Protein AF-A0A9E4H187-F1 (afdb_monomer_lite)

Radius of gyration: 18.19 Å; chains: 1; bounding box: 41×31×61 Å

Foldseek 3Di:
DPDLVVLLVQLLVLLLQLVVDPDPVSVLVSLLVNLVPPLDDDDLCSNLVSNLVSLVVVCVVPPDDPVVQVVVCVVVVVPPDRVVVVVSVVSSVVSSVSSNVSSVVNHPPPPPPPPPPDD

Structure (mmCIF, N/CA/C/O backbone):
data_AF-A0A9E4H187-F1
#
_entry.id   AF-A0A9E4H187-F1
#
loop_
_atom_site.group_PDB
_atom_site.id
_atom_site.type_symbol
_atom_site.label_atom_id
_atom_site.label_alt_id
_atom_site.label_comp_id
_atom_site.label_asym_id
_atom_site.label_entity_id
_atom_site.label_seq_id
_atom_site.pdbx_PDB_ins_code
_atom_site.Cartn_x
_atom_site.Cartn_y
_atom_site.Cartn_z
_atom_site.occupancy
_atom_site.B_iso_or_equiv
_atom_site.auth_seq_id
_atom_site.auth_comp_id
_atom_site.auth_asym_id
_atom_site.auth_atom_id
_atom_site.pdbx_PDB_model_num
ATOM 1 N N . MET A 1 1 ? 5.704 -7.832 -16.277 1.00 57.28 1 MET A N 1
ATOM 2 C CA . MET A 1 1 ? 4.262 -8.141 -16.129 1.00 57.28 1 MET A CA 1
ATOM 3 C C . MET A 1 1 ? 3.464 -7.038 -16.802 1.00 57.28 1 MET A C 1
ATOM 5 O O . MET A 1 1 ? 3.490 -5.918 -16.311 1.00 57.28 1 MET A O 1
ATOM 9 N N . ASN A 1 2 ? 2.796 -7.326 -17.923 1.00 67.81 2 ASN A N 1
ATOM 10 C CA . ASN A 1 2 ? 2.053 -6.302 -18.677 1.00 67.81 2 ASN A CA 1
ATOM 11 C C . ASN A 1 2 ? 0.581 -6.167 -18.255 1.00 67.81 2 ASN A C 1
ATOM 13 O O . ASN A 1 2 ? -0.083 -5.229 -18.682 1.00 67.81 2 ASN A O 1
ATOM 17 N N . ASN A 1 3 ? 0.067 -7.050 -17.392 1.00 83.44 3 ASN A N 1
ATOM 18 C CA . ASN A 1 3 ? -1.328 -6.995 -16.963 1.00 83.44 3 ASN A CA 1
ATOM 19 C C . ASN A 1 3 ? -1.509 -6.035 -15.759 1.00 83.44 3 ASN A C 1
ATOM 21 O O . ASN A 1 3 ? -0.878 -6.243 -14.710 1.00 83.44 3 ASN A O 1
ATOM 25 N N . PRO A 1 4 ? -2.352 -4.987 -15.877 1.00 81.88 4 PRO A N 1
ATOM 26 C CA . PRO A 1 4 ? -2.578 -4.029 -14.803 1.00 81.88 4 PRO A CA 1
ATOM 27 C C . PRO A 1 4 ? -3.258 -4.614 -13.567 1.00 81.88 4 PRO A C 1
ATOM 29 O O . PRO A 1 4 ? -2.946 -4.171 -12.464 1.00 81.88 4 PRO A O 1
ATOM 32 N N . VAL A 1 5 ? -4.097 -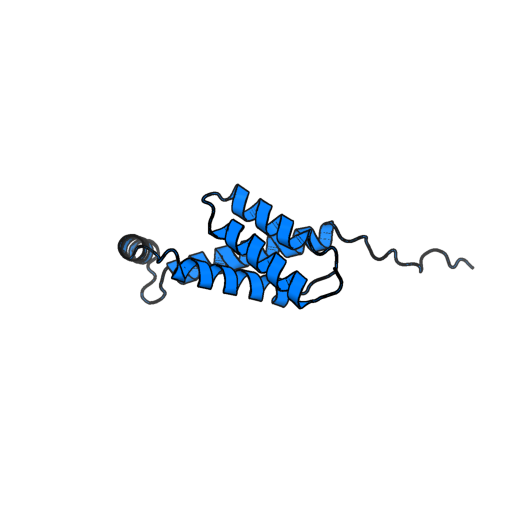5.636 -13.733 1.00 86.62 5 VAL A N 1
ATOM 33 C CA . VAL A 1 5 ? -4.780 -6.312 -12.623 1.00 86.62 5 VAL A CA 1
ATOM 34 C C . VAL A 1 5 ? -3.779 -7.083 -11.774 1.00 86.62 5 VAL A C 1
ATOM 36 O O . VAL A 1 5 ? -3.756 -6.944 -10.558 1.00 86.62 5 VAL A O 1
ATOM 39 N N . VAL A 1 6 ? -2.879 -7.832 -12.415 1.00 87.31 6 VAL A N 1
ATOM 40 C CA . VAL A 1 6 ? -1.851 -8.606 -1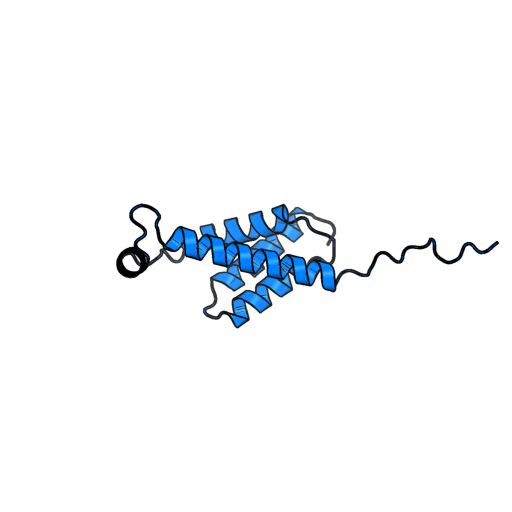1.702 1.00 87.31 6 VAL A CA 1
ATOM 41 C C . VAL A 1 6 ? -0.915 -7.676 -10.928 1.00 87.31 6 VAL A C 1
ATOM 43 O O . VAL A 1 6 ? -0.537 -7.975 -9.804 1.00 87.31 6 VAL A O 1
ATOM 46 N N . SER A 1 7 ? -0.581 -6.519 -11.504 1.00 87.56 7 SER A N 1
ATOM 47 C CA . SER A 1 7 ? 0.220 -5.500 -10.815 1.00 87.56 7 SER A CA 1
ATOM 48 C C . SER A 1 7 ? -0.481 -4.966 -9.567 1.00 87.56 7 SER A C 1
ATOM 50 O O . SER A 1 7 ? 0.145 -4.857 -8.520 1.00 87.56 7 SER A O 1
ATOM 52 N N . PHE A 1 8 ? -1.784 -4.690 -9.678 1.00 89.75 8 PHE A N 1
ATOM 53 C CA . PHE A 1 8 ? -2.592 -4.203 -8.567 1.00 89.75 8 PHE A CA 1
ATOM 54 C C . PHE A 1 8 ? -2.686 -5.232 -7.440 1.00 89.75 8 PHE A C 1
ATOM 56 O O . PHE A 1 8 ? -2.440 -4.901 -6.286 1.00 89.75 8 PHE A O 1
ATOM 63 N N . LEU A 1 9 ? -2.982 -6.490 -7.783 1.00 91.25 9 LEU A N 1
ATOM 64 C CA . LEU A 1 9 ? -3.049 -7.589 -6.820 1.00 91.25 9 LEU A CA 1
ATOM 65 C C . LEU A 1 9 ? -1.709 -7.803 -6.115 1.00 91.25 9 LEU A C 1
ATOM 67 O O . LEU A 1 9 ? -1.679 -8.018 -4.910 1.00 91.25 9 LEU A O 1
ATOM 71 N N . LEU A 1 10 ? -0.597 -7.694 -6.842 1.00 91.69 10 LEU A N 1
ATOM 72 C CA . LEU A 1 10 ? 0.736 -7.826 -6.266 1.00 91.69 10 LEU A CA 1
ATOM 73 C C . LEU A 1 10 ? 1.034 -6.699 -5.264 1.00 91.69 10 LEU A C 1
ATOM 75 O O . LEU A 1 10 ? 1.479 -6.969 -4.152 1.00 91.69 10 LEU A O 1
ATOM 79 N N . SER A 1 11 ? 0.740 -5.444 -5.627 1.00 91.81 11 SER A N 1
ATOM 80 C CA . SER A 1 11 ? 0.863 -4.310 -4.704 1.00 91.81 11 SER A CA 1
ATOM 81 C C . SER A 1 11 ? -0.052 -4.468 -3.488 1.00 91.81 11 SER A C 1
ATOM 83 O O . SER A 1 11 ? 0.373 -4.178 -2.375 1.00 91.81 11 SER A O 1
ATOM 85 N N . LEU A 1 12 ? -1.273 -4.975 -3.678 1.00 92.81 12 LEU A N 1
ATOM 86 C CA . LEU A 1 12 ? -2.226 -5.235 -2.598 1.00 92.81 12 LEU A CA 1
ATOM 87 C C . LEU A 1 12 ? -1.710 -6.302 -1.626 1.00 92.81 12 LEU A C 1
ATOM 89 O O . LEU A 1 12 ? -1.784 -6.101 -0.419 1.00 92.81 12 LEU A O 1
ATOM 93 N N . ILE A 1 13 ? -1.124 -7.392 -2.130 1.00 93.31 13 ILE A N 1
ATOM 94 C CA . ILE A 1 13 ? -0.508 -8.436 -1.299 1.00 93.31 13 ILE A CA 1
ATOM 95 C C . ILE A 1 13 ? 0.661 -7.864 -0.493 1.00 93.31 13 ILE A C 1
ATOM 97 O O . ILE A 1 13 ? 0.743 -8.082 0.714 1.00 93.31 13 ILE A O 1
ATOM 101 N N . PHE A 1 14 ? 1.553 -7.102 -1.132 1.00 94.25 14 PHE A N 1
ATOM 102 C CA . PHE A 1 14 ? 2.681 -6.498 -0.428 1.00 94.25 14 PHE A CA 1
ATOM 103 C C . PHE A 1 14 ? 2.238 -5.488 0.627 1.00 94.25 14 PHE A C 1
ATOM 105 O O . PHE A 1 14 ? 2.763 -5.519 1.734 1.00 94.25 14 PHE A O 1
ATOM 112 N N . PHE A 1 15 ? 1.247 -4.642 0.343 1.00 93.75 15 PHE A N 1
ATOM 113 C CA . PHE A 1 15 ? 0.691 -3.761 1.367 1.00 93.75 15 PHE A CA 1
ATOM 114 C C . PHE A 1 15 ? -0.025 -4.537 2.479 1.00 93.75 15 PHE A C 1
ATOM 116 O O . PHE A 1 15 ? 0.091 -4.160 3.639 1.00 93.75 15 PHE A O 1
ATOM 123 N N . GLY A 1 16 ? -0.682 -5.656 2.164 1.00 90.75 16 GLY A N 1
ATOM 124 C CA . GLY A 1 16 ? -1.242 -6.562 3.168 1.00 90.75 16 GLY A CA 1
ATOM 125 C C . GLY A 1 16 ? -0.174 -7.066 4.142 1.00 90.75 16 GLY A C 1
ATOM 126 O O . GLY A 1 16 ? -0.349 -6.953 5.350 1.00 90.75 16 GLY A O 1
ATOM 127 N N . PHE A 1 17 ? 0.977 -7.519 3.636 1.00 91.50 17 PHE A N 1
ATOM 128 C CA . PHE A 1 17 ? 2.118 -7.887 4.486 1.00 91.50 17 PHE A CA 1
ATOM 129 C C . PHE A 1 17 ? 2.730 -6.691 5.223 1.00 91.50 17 PHE A C 1
ATOM 131 O O . PHE A 1 17 ? 3.124 -6.832 6.377 1.00 91.50 17 PHE A O 1
ATOM 138 N N . ALA A 1 18 ? 2.782 -5.517 4.589 1.00 90.12 18 ALA A N 1
ATOM 139 C CA . ALA A 1 18 ? 3.292 -4.290 5.200 1.00 90.12 18 ALA A CA 1
ATOM 140 C C . ALA A 1 18 ? 2.476 -3.862 6.430 1.00 90.12 18 ALA A C 1
ATOM 142 O O . ALA A 1 18 ? 3.042 -3.308 7.367 1.00 90.12 18 ALA A O 1
ATOM 143 N N . PHE A 1 19 ? 1.161 -4.096 6.413 1.00 90.25 19 PHE A N 1
ATOM 144 C CA . PHE A 1 19 ? 0.257 -3.746 7.510 1.00 90.25 19 PHE A CA 1
ATOM 145 C C . PHE A 1 19 ? 0.014 -4.895 8.489 1.00 90.25 19 PHE A C 1
ATOM 147 O O . PHE A 1 19 ? -0.265 -4.641 9.655 1.00 90.25 19 PHE A O 1
ATOM 154 N N . GLY A 1 20 ? 0.094 -6.146 8.032 1.00 84.94 20 GLY A N 1
ATOM 155 C CA . GLY A 1 20 ? -0.166 -7.322 8.863 1.00 84.94 20 GLY A CA 1
ATOM 156 C C . GLY A 1 20 ? 1.020 -7.839 9.653 1.00 84.94 20 GLY A C 1
ATOM 157 O O . GLY A 1 20 ? 0.822 -8.624 10.574 1.00 84.94 20 GLY A O 1
ATOM 158 N N . LEU A 1 21 ? 2.236 -7.412 9.322 1.00 84.69 21 LEU A N 1
ATOM 159 C CA . LEU A 1 21 ? 3.416 -7.756 10.100 1.00 84.69 21 LEU A CA 1
ATOM 160 C C . LEU A 1 21 ? 3.804 -6.590 11.004 1.00 84.69 21 LEU A C 1
ATOM 162 O O . LEU A 1 21 ? 3.986 -5.460 10.551 1.00 84.69 21 LEU A O 1
ATOM 166 N N . GLU A 1 22 ? 3.958 -6.878 12.293 1.00 76.25 22 GLU A N 1
ATOM 167 C CA . GLU A 1 22 ? 4.353 -5.885 13.283 1.00 76.25 22 GLU A CA 1
ATOM 168 C C . GLU A 1 22 ? 5.799 -5.429 13.030 1.00 76.25 22 GLU A C 1
ATOM 170 O O . GLU A 1 22 ? 6.756 -6.189 13.186 1.00 76.25 22 GLU A O 1
ATOM 175 N N . GLY A 1 23 ? 5.971 -4.175 12.604 1.00 82.50 23 GLY A N 1
ATOM 176 C CA . GLY A 1 23 ? 7.289 -3.559 12.459 1.00 82.50 23 GLY A CA 1
ATOM 177 C C . GLY A 1 23 ? 7.345 -2.450 11.413 1.00 82.50 23 GLY A C 1
ATOM 178 O O . GLY A 1 23 ? 7.011 -2.644 10.246 1.00 82.50 23 GLY A O 1
ATOM 179 N N . THR A 1 24 ? 7.880 -1.288 11.794 1.00 83.75 24 THR A N 1
ATOM 180 C CA . THR A 1 24 ? 8.077 -0.157 10.868 1.00 83.75 24 THR A CA 1
ATOM 181 C C . THR A 1 24 ? 9.030 -0.504 9.724 1.00 83.75 24 THR A C 1
ATOM 183 O O . THR A 1 24 ? 8.795 -0.121 8.581 1.00 83.75 24 THR A O 1
ATOM 186 N N . ALA A 1 25 ? 10.077 -1.289 9.995 1.00 88.31 25 ALA A N 1
ATOM 187 C CA . ALA A 1 25 ? 10.987 -1.781 8.962 1.00 88.31 25 ALA A CA 1
ATOM 188 C C . ALA A 1 25 ? 10.273 -2.683 7.937 1.00 88.31 25 ALA A C 1
ATOM 190 O O . ALA A 1 25 ? 10.560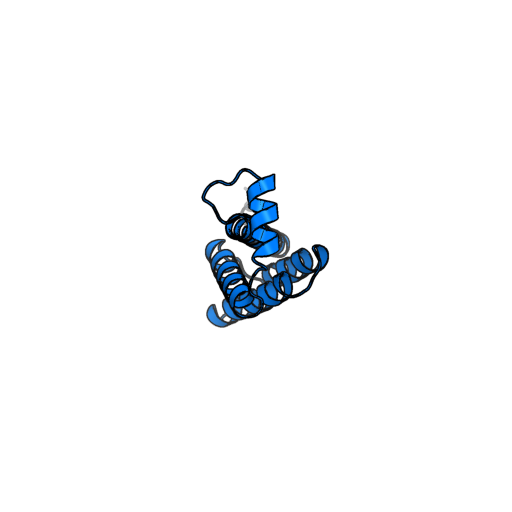 -2.608 6.740 1.00 88.31 25 ALA A O 1
ATOM 191 N N . LEU A 1 26 ? 9.315 -3.500 8.385 1.00 89.25 26 LEU A N 1
ATOM 192 C CA . LEU A 1 26 ? 8.508 -4.361 7.514 1.00 89.25 26 LEU A CA 1
ATOM 193 C C . LEU A 1 26 ? 7.555 -3.527 6.657 1.00 89.25 26 LEU A C 1
ATOM 195 O O . LEU A 1 26 ? 7.482 -3.733 5.446 1.00 89.25 26 LEU A O 1
ATOM 199 N N . LEU A 1 27 ? 6.940 -2.498 7.247 1.00 90.50 27 LEU A N 1
ATOM 200 C CA . LEU A 1 27 ? 6.138 -1.531 6.504 1.00 90.50 27 LEU A CA 1
ATOM 201 C C . LEU A 1 27 ? 6.937 -0.926 5.346 1.00 90.50 27 LEU A C 1
ATOM 203 O O . LEU A 1 27 ? 6.480 -0.962 4.202 1.00 90.50 27 LEU A O 1
ATOM 207 N N . PHE A 1 28 ? 8.145 -0.417 5.605 1.00 91.19 28 PHE A N 1
ATOM 208 C CA . PHE A 1 28 ? 8.971 0.191 4.558 1.00 91.19 28 PHE A CA 1
ATOM 209 C C . PHE A 1 28 ? 9.471 -0.821 3.527 1.00 91.19 28 PHE A C 1
ATOM 211 O O . PHE A 1 28 ? 9.455 -0.521 2.335 1.00 91.19 28 PHE A O 1
ATOM 218 N N . THR A 1 29 ? 9.892 -2.015 3.946 1.00 92.00 29 THR A N 1
ATOM 219 C CA . THR A 1 29 ? 10.427 -3.036 3.028 1.00 92.00 29 THR A CA 1
ATOM 220 C C . THR A 1 29 ? 9.360 -3.588 2.091 1.00 92.00 29 THR A C 1
ATOM 222 O O . THR A 1 29 ? 9.578 -3.616 0.880 1.00 92.00 29 THR A O 1
ATOM 225 N N . PHE A 1 30 ? 8.183 -3.959 2.594 1.00 93.62 30 PHE A N 1
ATOM 226 C CA . PHE A 1 30 ? 7.101 -4.441 1.735 1.00 93.62 30 PHE A CA 1
ATOM 227 C C . PHE A 1 30 ? 6.495 -3.326 0.877 1.00 93.62 30 PHE A C 1
ATOM 229 O O . PHE A 1 30 ? 6.207 -3.547 -0.300 1.00 93.62 30 PHE A O 1
ATOM 236 N N . SER A 1 31 ? 6.405 -2.099 1.398 1.00 92.06 31 SER A N 1
ATOM 237 C CA . SER A 1 31 ? 6.019 -0.938 0.584 1.00 92.06 31 SER A CA 1
ATOM 238 C C . SER A 1 31 ? 7.036 -0.659 -0.528 1.00 92.06 31 SER A C 1
ATOM 240 O O . SER A 1 31 ? 6.661 -0.381 -1.666 1.00 92.06 31 SER A O 1
ATOM 242 N N . ALA A 1 32 ? 8.333 -0.790 -0.240 1.00 91.50 32 ALA A N 1
ATOM 243 C CA . ALA A 1 32 ? 9.390 -0.688 -1.240 1.00 91.50 32 ALA A CA 1
ATOM 244 C C . ALA A 1 32 ? 9.286 -1.801 -2.293 1.00 91.50 32 ALA A C 1
ATOM 246 O O . ALA A 1 32 ? 9.418 -1.521 -3.483 1.00 91.50 32 ALA A O 1
ATOM 247 N N . LEU A 1 33 ? 8.990 -3.042 -1.888 1.00 92.62 33 LEU A N 1
ATOM 248 C CA . LEU A 1 33 ? 8.757 -4.161 -2.808 1.00 92.62 33 LEU A CA 1
ATOM 249 C C . LEU A 1 33 ? 7.554 -3.912 -3.725 1.00 92.62 33 LEU A C 1
ATOM 251 O O . LEU A 1 33 ? 7.655 -4.174 -4.923 1.00 92.62 33 LEU A O 1
ATOM 255 N N . ALA A 1 34 ? 6.468 -3.331 -3.207 1.00 90.62 34 ALA A N 1
ATOM 256 C CA . ALA A 1 34 ? 5.332 -2.896 -4.023 1.00 90.62 34 ALA A CA 1
ATOM 257 C C . ALA A 1 34 ? 5.734 -1.830 -5.059 1.00 90.62 34 ALA A C 1
ATOM 259 O O . ALA A 1 34 ? 5.216 -1.809 -6.174 1.00 90.62 34 ALA A O 1
ATOM 260 N N . GLY A 1 35 ? 6.681 -0.954 -4.716 1.00 87.25 35 GLY A N 1
ATOM 261 C CA . GLY A 1 35 ? 7.262 0.022 -5.638 1.00 87.25 35 GLY A CA 1
ATOM 262 C C . GLY A 1 35 ? 8.177 -0.592 -6.700 1.00 87.25 35 GLY A C 1
ATOM 263 O O . GLY A 1 35 ? 8.129 -0.209 -7.869 1.00 87.25 35 GLY A O 1
ATOM 264 N N . LEU A 1 36 ? 9.000 -1.558 -6.293 1.00 89.06 36 LEU A N 1
ATOM 265 C CA . LEU A 1 36 ? 9.965 -2.267 -7.135 1.00 89.06 36 LEU A CA 1
ATOM 266 C C . LEU A 1 36 ? 9.274 -3.172 -8.170 1.00 89.06 36 LEU A C 1
ATOM 268 O O . LEU A 1 36 ? 9.745 -3.319 -9.303 1.00 89.06 36 LEU A O 1
ATOM 272 N N . LEU A 1 37 ? 8.174 -3.811 -7.770 1.00 87.44 37 LEU A N 1
ATOM 273 C CA . LEU A 1 37 ? 7.435 -4.789 -8.556 1.00 87.44 37 LEU A CA 1
ATOM 274 C C . LEU A 1 37 ? 5.982 -4.318 -8.710 1.00 87.44 37 LEU A C 1
ATOM 276 O O . LEU A 1 37 ? 5.243 -4.314 -7.730 1.00 87.44 37 LEU A O 1
ATOM 280 N N . PRO A 1 38 ? 5.522 -3.977 -9.927 1.00 76.81 38 PRO A N 1
ATOM 281 C CA . PRO A 1 38 ? 6.171 -4.126 -11.237 1.00 76.81 38 PRO A CA 1
ATOM 282 C C . PRO A 1 38 ? 7.137 -2.982 -11.611 1.00 76.81 38 PRO A C 1
ATOM 284 O O . PRO A 1 38 ? 6.868 -1.816 -11.341 1.00 76.81 38 PRO A O 1
ATOM 287 N N . ARG A 1 39 ? 8.194 -3.302 -12.378 1.00 79.44 39 ARG A N 1
ATOM 288 C CA . ARG A 1 39 ? 9.136 -2.329 -12.980 1.00 79.44 39 ARG A CA 1
ATOM 289 C C . ARG A 1 39 ? 8.509 -1.524 -14.131 1.00 79.44 39 ARG A C 1
ATOM 291 O O . ARG A 1 39 ? 8.937 -1.617 -15.278 1.00 79.44 39 ARG A O 1
ATOM 298 N N . ARG A 1 40 ? 7.456 -0.762 -13.847 1.00 79.44 40 ARG A N 1
ATOM 299 C CA . ARG A 1 40 ? 6.828 0.201 -14.765 1.00 79.44 40 ARG A CA 1
ATOM 300 C C . ARG A 1 40 ? 6.376 1.427 -13.981 1.00 79.44 40 ARG A C 1
ATOM 302 O O . ARG A 1 40 ? 6.089 1.300 -12.793 1.00 79.44 40 ARG A O 1
ATOM 309 N N . ARG A 1 41 ? 6.262 2.585 -14.641 1.00 79.44 41 ARG A N 1
ATOM 310 C CA . ARG A 1 41 ? 5.677 3.774 -14.004 1.00 79.44 41 ARG A CA 1
ATOM 311 C C . ARG A 1 41 ? 4.223 3.492 -13.652 1.00 79.44 41 ARG A C 1
ATOM 313 O O . ARG A 1 41 ? 3.411 3.217 -14.532 1.00 79.44 41 ARG A O 1
ATOM 320 N N . LEU A 1 42 ? 3.914 3.575 -12.366 1.00 83.75 42 LEU A N 1
ATOM 321 C CA . LEU A 1 42 ? 2.559 3.486 -11.844 1.00 83.75 42 LEU A CA 1
ATOM 322 C C . LEU A 1 42 ? 2.160 4.816 -11.208 1.00 83.75 42 LEU A C 1
ATOM 324 O O . LEU A 1 42 ? 2.979 5.514 -10.609 1.00 83.75 42 LEU A O 1
ATOM 328 N N . HIS A 1 43 ? 0.891 5.184 -11.373 1.00 87.81 43 HIS A N 1
ATOM 329 C CA . HIS A 1 43 ? 0.349 6.410 -10.799 1.00 87.81 43 HIS A CA 1
ATOM 330 C C . HIS A 1 43 ? 0.110 6.259 -9.296 1.00 87.81 43 HIS A C 1
ATOM 332 O O . HIS A 1 43 ? -0.114 5.158 -8.795 1.00 87.81 43 HIS A O 1
ATOM 338 N N . PHE A 1 44 ? 0.084 7.394 -8.593 1.00 88.88 44 PHE A N 1
ATOM 339 C CA . PHE A 1 44 ? -0.237 7.453 -7.166 1.00 88.88 44 PHE A CA 1
ATOM 340 C C . PHE A 1 44 ? -1.543 6.719 -6.834 1.00 88.88 44 PHE A C 1
ATOM 342 O O . PHE A 1 44 ? -1.577 5.930 -5.898 1.00 88.88 44 PHE A O 1
ATOM 349 N N . SER A 1 45 ? -2.586 6.911 -7.648 1.00 89.12 45 SER A N 1
ATOM 350 C CA . SER A 1 45 ? -3.901 6.286 -7.456 1.00 89.12 45 SER A CA 1
ATOM 351 C C . SER A 1 45 ? -3.858 4.757 -7.438 1.00 89.12 45 SER A C 1
ATOM 353 O O . SER A 1 45 ? -4.637 4.141 -6.719 1.00 89.12 45 SER A O 1
ATOM 355 N N . HIS A 1 46 ? -2.933 4.139 -8.178 1.00 91.31 46 HIS A N 1
ATOM 356 C CA . HIS A 1 46 ? -2.762 2.689 -8.178 1.00 91.31 46 HIS A CA 1
ATOM 357 C C . HIS A 1 46 ? -2.263 2.192 -6.820 1.00 91.31 46 HIS A C 1
ATOM 359 O O . HIS A 1 46 ? -2.864 1.298 -6.228 1.00 91.31 46 HIS A O 1
ATOM 365 N N . TYR A 1 47 ? -1.193 2.806 -6.311 1.00 91.75 47 TYR A N 1
ATOM 366 C CA . TYR A 1 47 ? -0.630 2.452 -5.012 1.00 91.75 47 TYR A CA 1
ATOM 367 C C . TYR A 1 47 ? -1.577 2.801 -3.873 1.00 91.75 47 TYR A C 1
ATOM 369 O O . TYR A 1 47 ? -1.754 1.993 -2.971 1.00 91.75 47 TYR A O 1
ATOM 377 N N . PHE A 1 48 ? -2.204 3.975 -3.934 1.00 92.56 48 PHE A N 1
ATOM 378 C CA . PHE A 1 48 ? -3.139 4.435 -2.915 1.00 92.56 48 PHE A CA 1
ATOM 379 C C . PHE A 1 48 ? -4.395 3.570 -2.848 1.00 92.56 48 PHE A C 1
ATOM 381 O O . PHE A 1 48 ? -4.813 3.188 -1.763 1.00 92.56 48 PHE A O 1
ATOM 388 N N . GLY A 1 49 ? -4.958 3.183 -3.995 1.00 92.31 49 GLY A N 1
ATOM 389 C CA . GLY A 1 49 ? -6.081 2.249 -4.026 1.00 92.31 49 GLY A CA 1
ATOM 390 C C . GLY A 1 49 ? -5.712 0.877 -3.458 1.00 92.31 49 GLY A C 1
ATOM 391 O O . GLY A 1 49 ? -6.476 0.311 -2.681 1.00 92.31 49 GLY A O 1
ATOM 392 N N . ALA A 1 50 ? -4.527 0.358 -3.800 1.00 92.94 50 ALA A N 1
ATOM 393 C CA . ALA A 1 50 ? -4.057 -0.927 -3.289 1.00 92.94 50 ALA A CA 1
ATOM 394 C C . ALA A 1 50 ? -3.771 -0.887 -1.779 1.00 92.94 50 ALA A C 1
ATOM 396 O O . ALA A 1 50 ? -4.156 -1.815 -1.072 1.00 92.94 50 ALA A O 1
ATOM 397 N N . SER A 1 51 ? -3.137 0.177 -1.273 1.00 93.00 51 SER A N 1
ATOM 398 C CA . SER A 1 51 ? -2.852 0.322 0.157 1.00 93.00 51 SER A CA 1
ATOM 399 C C . SER A 1 51 ? -4.130 0.524 0.967 1.00 93.00 51 SER A C 1
ATOM 401 O O . SER A 1 51 ? -4.295 -0.119 1.997 1.00 93.00 51 SER A O 1
ATOM 403 N N . ALA A 1 52 ? -5.068 1.342 0.482 1.00 91.19 52 ALA A N 1
ATOM 404 C CA . ALA A 1 52 ? -6.348 1.557 1.144 1.00 91.19 52 ALA A CA 1
ATOM 405 C C . ALA A 1 52 ? -7.161 0.257 1.221 1.00 91.19 52 ALA A C 1
ATOM 407 O O . ALA A 1 52 ? -7.644 -0.092 2.294 1.00 91.19 52 ALA A O 1
ATOM 408 N N . LEU A 1 53 ? -7.264 -0.499 0.120 1.00 91.88 53 LEU A N 1
ATOM 409 C CA . LEU A 1 53 ? -7.958 -1.792 0.127 1.00 91.88 53 LEU A CA 1
ATOM 410 C C . LEU A 1 53 ? -7.273 -2.821 1.026 1.00 91.88 53 LEU A C 1
ATOM 412 O O . LEU A 1 53 ? -7.963 -3.535 1.749 1.00 91.88 53 LEU A O 1
ATOM 416 N N . ALA A 1 54 ? -5.940 -2.893 1.005 1.00 91.94 54 ALA A N 1
ATOM 417 C CA . ALA A 1 54 ? -5.199 -3.781 1.894 1.00 91.94 54 ALA A CA 1
ATOM 418 C C . ALA A 1 54 ? -5.470 -3.439 3.364 1.00 91.94 54 ALA A C 1
ATOM 420 O O . ALA A 1 54 ? -5.734 -4.330 4.162 1.00 91.94 54 ALA A O 1
ATOM 421 N N . LEU A 1 55 ? -5.472 -2.152 3.711 1.00 89.12 55 LEU A N 1
ATOM 422 C CA . LEU A 1 55 ? -5.682 -1.688 5.078 1.00 89.12 55 LEU A CA 1
ATOM 423 C C . LEU A 1 55 ? -7.128 -1.903 5.557 1.00 89.12 55 LEU A C 1
ATOM 425 O O . LEU A 1 55 ? -7.338 -2.347 6.681 1.00 89.12 55 LEU A O 1
ATOM 429 N N . VAL A 1 56 ? -8.122 -1.690 4.687 1.00 88.62 56 VAL A N 1
ATOM 430 C CA . VAL A 1 56 ? -9.521 -2.067 4.962 1.00 88.62 56 VAL A CA 1
ATOM 431 C C . VAL A 1 56 ? -9.643 -3.575 5.177 1.00 88.62 56 VAL A C 1
ATOM 433 O O . VAL A 1 56 ? -10.270 -4.005 6.140 1.00 88.62 56 VAL A O 1
ATOM 436 N N . GLY A 1 57 ? -9.010 -4.385 4.322 1.00 87.75 57 GLY A N 1
ATOM 437 C CA . GLY A 1 57 ? -8.974 -5.838 4.486 1.00 87.75 57 GLY A CA 1
ATOM 438 C C . GLY A 1 57 ? -8.352 -6.256 5.819 1.00 87.75 57 GLY A C 1
ATOM 439 O O . GLY A 1 57 ? -8.878 -7.135 6.494 1.00 87.75 57 GLY A O 1
ATOM 440 N N . MET A 1 58 ? -7.288 -5.573 6.242 1.00 86.94 58 MET A N 1
ATOM 441 C CA . MET A 1 58 ? -6.645 -5.813 7.532 1.00 86.94 58 MET A CA 1
ATOM 442 C C . MET A 1 58 ? -7.551 -5.477 8.712 1.00 86.94 58 MET A C 1
ATOM 444 O O . MET A 1 58 ? -7.604 -6.267 9.645 1.00 86.94 58 MET A O 1
ATOM 448 N N . PHE A 1 59 ? -8.313 -4.384 8.663 1.00 84.25 59 PHE A N 1
ATOM 449 C CA . PHE A 1 59 ? -9.270 -4.049 9.724 1.00 84.25 59 PHE A CA 1
ATOM 450 C C . PHE A 1 59 ? -10.439 -5.027 9.839 1.00 84.25 59 PHE A C 1
ATOM 452 O O . PHE A 1 59 ? -10.988 -5.184 10.925 1.00 84.25 59 PHE A O 1
ATOM 459 N N . LEU A 1 60 ? -10.805 -5.711 8.752 1.00 85.19 60 LEU A N 1
ATOM 460 C CA . LEU A 1 60 ? -11.802 -6.782 8.810 1.00 85.19 60 LEU A CA 1
ATOM 461 C C . LEU A 1 60 ? -11.263 -8.052 9.486 1.00 85.19 60 LEU A C 1
ATOM 463 O O . LEU A 1 60 ? -12.038 -8.786 10.091 1.00 85.19 60 LEU A O 1
ATOM 467 N N . ILE A 1 61 ? -9.958 -8.323 9.374 1.00 85.25 61 ILE A N 1
ATOM 468 C CA . ILE A 1 61 ? -9.318 -9.518 9.953 1.00 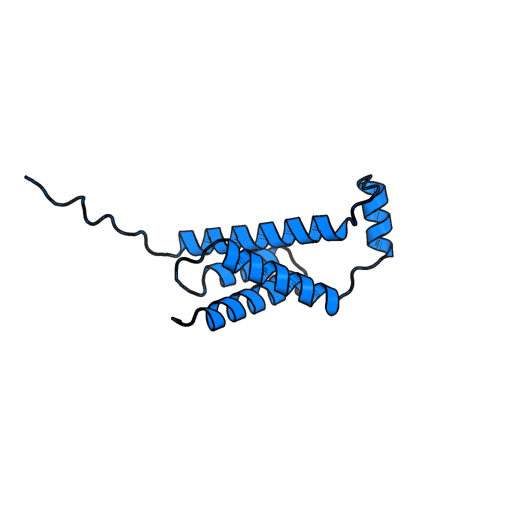85.25 61 ILE A CA 1
ATOM 469 C C . ILE A 1 61 ? -8.871 -9.253 11.397 1.00 85.25 61 ILE A C 1
ATOM 471 O O . ILE A 1 61 ? -9.067 -10.091 12.274 1.00 85.25 61 ILE A O 1
ATOM 475 N N . PHE A 1 62 ? -8.282 -8.084 11.637 1.00 82.31 62 PHE A N 1
ATOM 476 C CA . PHE A 1 62 ? -7.764 -7.626 12.920 1.00 82.31 62 PHE A CA 1
ATOM 477 C C . PHE A 1 62 ? -8.478 -6.325 13.294 1.00 82.31 62 PHE A C 1
ATOM 479 O O . PHE A 1 62 ? -7.996 -5.237 12.953 1.00 82.31 62 PHE A O 1
ATOM 486 N N . PRO A 1 63 ? -9.649 -6.417 13.948 1.00 78.38 63 PRO A N 1
ATOM 487 C CA . PRO A 1 6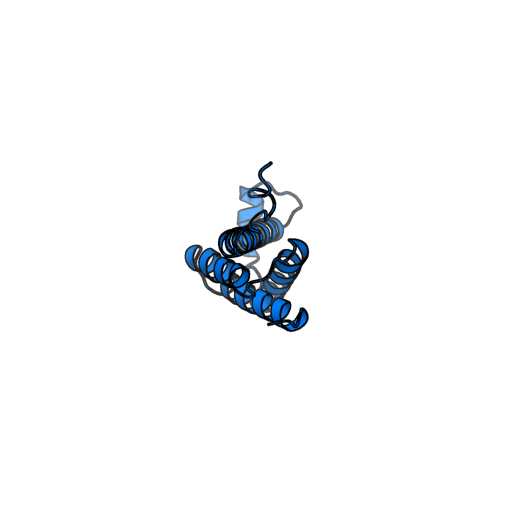3 ? -10.377 -5.231 14.354 1.00 78.38 63 PRO A CA 1
ATOM 488 C C . PRO A 1 63 ? -9.534 -4.420 15.350 1.00 78.38 63 PRO A C 1
ATOM 490 O O . PRO A 1 63 ? -8.868 -5.000 16.217 1.00 78.38 63 PRO A O 1
ATOM 493 N N . PRO A 1 64 ? -9.531 -3.084 15.227 1.00 72.50 64 PRO A N 1
ATOM 494 C CA . PRO A 1 64 ? -8.843 -2.230 16.179 1.00 72.50 64 PRO A CA 1
ATOM 495 C C . PRO A 1 64 ? -9.424 -2.410 17.589 1.00 72.50 64 PRO A C 1
ATOM 497 O O . PRO A 1 64 ? -10.619 -2.628 17.757 1.00 72.50 64 PRO A O 1
ATOM 500 N N . ASN A 1 65 ? -8.565 -2.330 18.606 1.00 78.69 65 ASN A N 1
ATOM 501 C CA . ASN A 1 65 ? -8.982 -2.456 20.000 1.00 78.69 65 ASN A CA 1
ATOM 502 C C . ASN A 1 65 ? -9.651 -1.157 20.474 1.00 78.69 65 ASN A C 1
ATOM 504 O O . ASN A 1 65 ? -8.987 -0.119 20.545 1.00 78.69 65 ASN A O 1
ATOM 508 N N . ASP A 1 66 ? -10.928 -1.245 20.850 1.00 75.81 66 ASP A N 1
ATOM 509 C CA . ASP A 1 66 ? -11.751 -0.116 21.303 1.00 75.81 66 ASP A CA 1
ATOM 510 C C . ASP A 1 66 ? -11.128 0.639 22.495 1.00 75.81 66 ASP A C 1
ATOM 512 O O . ASP A 1 66 ? -11.153 1.868 22.566 1.00 75.81 66 ASP A O 1
ATOM 516 N N . LEU A 1 67 ? -10.455 -0.085 23.391 1.00 72.12 67 LEU A N 1
ATOM 517 C CA . LEU A 1 67 ? -9.825 0.481 24.587 1.00 72.12 67 LEU A CA 1
ATOM 518 C C . LEU A 1 67 ? -8.621 1.370 24.230 1.00 72.12 67 LEU A C 1
ATOM 520 O O . LEU A 1 67 ? -8.347 2.375 24.886 1.00 72.12 67 LEU A O 1
ATOM 524 N N . LEU A 1 68 ? -7.911 1.026 23.151 1.00 69.44 68 LEU A N 1
ATOM 525 C CA . LEU A 1 68 ? -6.793 1.818 22.646 1.00 69.44 68 LEU A CA 1
ATOM 526 C C . LEU A 1 68 ? -7.285 3.054 21.874 1.00 69.44 68 LEU A C 1
ATOM 528 O O . LEU A 1 68 ? -6.613 4.085 21.915 1.00 69.44 68 LEU A O 1
ATOM 532 N N . SER A 1 69 ? -8.445 2.987 21.199 1.00 65.94 69 SER A N 1
ATOM 533 C CA . SER A 1 69 ? -9.048 4.186 20.591 1.00 65.94 69 SER A CA 1
ATOM 534 C C . SER A 1 69 ? -9.416 5.220 21.625 1.00 65.94 69 SER A C 1
ATOM 536 O O . SER A 1 69 ? -9.153 6.391 21.379 1.00 65.94 69 SER A O 1
ATOM 538 N N . ASP A 1 70 ? -10.018 4.809 22.737 1.00 71.44 70 ASP A N 1
ATOM 539 C CA . ASP A 1 70 ? -10.512 5.752 23.737 1.00 71.44 70 ASP A CA 1
ATOM 540 C C . ASP A 1 70 ? -9.342 6.493 24.393 1.00 71.44 70 ASP A C 1
ATOM 542 O O . ASP A 1 70 ? -9.335 7.723 24.445 1.00 71.44 70 ASP A O 1
ATOM 546 N N . LEU A 1 71 ? -8.279 5.759 24.744 1.00 71.94 71 LEU A N 1
ATOM 547 C CA . LEU A 1 71 ? -7.018 6.331 25.226 1.00 71.94 71 LEU A CA 1
ATOM 548 C C . LEU A 1 71 ? -6.379 7.288 24.208 1.00 71.94 71 LEU A C 1
ATOM 550 O O . LEU A 1 71 ? -5.930 8.375 24.568 1.00 71.94 71 LEU A O 1
ATOM 554 N N . LEU A 1 72 ? -6.328 6.913 22.925 1.00 68.81 72 LEU A N 1
ATOM 555 C CA . LEU A 1 72 ? -5.763 7.777 21.883 1.00 68.81 72 LEU A CA 1
ATOM 556 C C . LEU A 1 72 ? -6.635 9.007 21.610 1.00 68.81 72 LEU A C 1
ATOM 558 O O . LEU A 1 72 ? -6.094 10.075 21.330 1.00 68.81 72 LEU A O 1
ATOM 562 N N . ALA A 1 73 ? -7.959 8.879 21.680 1.00 69.81 73 ALA A N 1
ATOM 563 C CA . ALA A 1 73 ? -8.895 9.977 21.474 1.00 69.81 73 ALA A CA 1
ATOM 564 C C . ALA A 1 73 ? -8.779 11.009 22.599 1.00 69.81 73 ALA A C 1
ATOM 566 O O . ALA A 1 73 ? -8.730 12.208 22.319 1.00 69.81 73 ALA A O 1
ATOM 567 N N . GLU A 1 74 ? -8.653 10.538 23.843 1.00 72.88 74 GLU A N 1
ATOM 568 C CA . GLU A 1 74 ? -8.437 11.370 25.025 1.00 72.88 74 GLU A CA 1
ATOM 569 C C . GLU A 1 74 ? -7.097 12.118 24.952 1.00 72.88 74 GLU A C 1
ATOM 571 O O . GLU A 1 74 ? -7.058 13.336 25.119 1.00 72.88 74 GLU A O 1
ATOM 576 N N . VAL A 1 75 ? -6.004 11.425 24.607 1.00 71.62 75 VAL A N 1
ATOM 577 C CA . VAL A 1 75 ? -4.661 12.029 24.508 1.00 71.62 75 VAL A CA 1
ATOM 578 C C . VAL A 1 75 ? -4.547 13.024 23.348 1.00 71.62 75 VAL A C 1
ATOM 580 O O . VAL A 1 75 ? -3.874 14.046 23.474 1.00 71.62 75 VAL A O 1
ATOM 583 N N . LEU A 1 76 ? -5.182 12.741 22.208 1.00 67.06 76 LEU A N 1
ATOM 584 C CA . LEU A 1 76 ? -5.109 13.591 21.014 1.00 67.06 76 LEU A CA 1
ATOM 585 C C . LEU A 1 76 ? -6.175 14.700 20.992 1.00 67.06 76 LEU A C 1
ATOM 587 O O . LEU A 1 76 ? -6.164 15.521 20.074 1.00 67.06 76 LEU A O 1
ATOM 591 N N . GLY A 1 77 ? -7.098 14.734 21.960 1.00 68.69 77 GLY A N 1
ATOM 592 C CA . GLY A 1 77 ? -8.202 15.701 21.998 1.00 68.69 77 GLY A CA 1
ATOM 593 C C . GLY A 1 77 ? -9.130 15.611 20.780 1.00 68.69 77 GLY A C 1
ATOM 594 O O . GLY A 1 77 ? -9.771 16.593 20.397 1.00 68.69 77 GLY A O 1
ATOM 595 N N . LEU A 1 78 ? -9.177 14.447 20.126 1.00 64.12 78 LEU A N 1
ATOM 596 C CA . LEU A 1 78 ? -9.935 14.221 18.898 1.00 64.12 78 LEU A CA 1
ATOM 597 C C . LEU A 1 78 ? -11.404 13.979 19.261 1.00 64.12 78 LEU A C 1
ATOM 599 O O . LEU A 1 78 ? -11.846 12.846 19.386 1.00 64.12 78 LEU A O 1
ATOM 603 N N . GLY A 1 79 ? -12.170 15.057 19.435 1.00 62.12 79 GLY A N 1
ATOM 604 C CA . GLY A 1 79 ? -13.557 14.976 19.910 1.00 62.12 79 GLY A CA 1
ATOM 605 C C . GLY A 1 79 ? -14.527 14.159 19.039 1.00 62.12 79 GLY A C 1
ATOM 606 O O . GLY A 1 79 ? -15.528 13.679 19.558 1.00 62.12 79 GLY A O 1
ATOM 607 N N . SER A 1 80 ? -14.281 13.993 17.732 1.00 61.16 80 SER A N 1
ATOM 608 C CA . SER A 1 80 ? -15.218 13.299 16.821 1.00 61.16 80 SER A CA 1
ATOM 609 C C . SER A 1 80 ? -14.577 12.433 15.733 1.00 61.16 80 SER A C 1
ATOM 611 O O . SER A 1 80 ? -15.287 11.746 14.998 1.00 61.16 80 SER A O 1
ATOM 613 N N . VAL A 1 81 ? -13.248 12.449 15.599 1.00 61.75 81 VAL A N 1
ATOM 614 C CA . VAL A 1 81 ? -12.538 11.653 14.590 1.00 61.75 81 VAL A CA 1
ATOM 615 C C . VAL A 1 81 ? -11.930 10.446 15.280 1.00 61.75 81 VAL A C 1
ATOM 617 O O . VAL A 1 81 ? -11.064 10.609 16.135 1.00 61.75 81 VAL A O 1
ATOM 620 N N . HIS A 1 82 ? -12.341 9.238 14.882 1.00 68.38 82 HIS A N 1
ATOM 621 C CA . HIS A 1 82 ? -11.728 8.019 15.406 1.00 68.38 82 HIS A CA 1
ATOM 622 C C . HIS A 1 82 ? -10.210 8.049 15.144 1.00 68.38 82 HIS A C 1
ATOM 624 O O . HIS A 1 82 ? -9.804 8.095 13.977 1.00 68.38 82 HIS A O 1
ATOM 630 N N . PRO A 1 83 ? -9.357 7.982 16.185 1.00 70.25 83 PRO A N 1
ATOM 631 C CA . PRO A 1 83 ? -7.900 8.083 16.048 1.00 70.25 83 PRO A CA 1
ATOM 632 C C . PRO A 1 83 ? -7.320 7.058 15.072 1.00 70.25 83 PRO A C 1
ATOM 634 O O . PRO A 1 83 ? -6.371 7.342 14.340 1.00 70.25 83 PRO A O 1
ATOM 637 N N . PHE A 1 84 ? -7.950 5.884 14.992 1.00 71.25 84 PHE A N 1
ATOM 638 C CA . PHE A 1 84 ? -7.594 4.831 14.049 1.00 71.25 84 PHE A CA 1
ATOM 639 C C . PHE A 1 84 ? -7.679 5.261 12.590 1.00 71.25 84 PHE A C 1
ATOM 641 O O . PHE A 1 84 ? -6.852 4.827 11.800 1.00 71.25 84 PHE A O 1
ATOM 648 N N . ILE A 1 85 ? -8.615 6.139 12.225 1.00 76.12 85 ILE A N 1
ATOM 649 C CA . ILE A 1 85 ? -8.731 6.649 10.853 1.00 76.12 85 ILE A CA 1
ATOM 650 C C . ILE A 1 85 ? -7.508 7.502 10.510 1.00 76.12 85 ILE A C 1
ATOM 652 O O . ILE A 1 85 ? -6.981 7.422 9.403 1.00 76.12 85 ILE A O 1
ATOM 656 N N . LEU A 1 86 ? -7.020 8.288 11.470 1.00 79.19 86 LEU A N 1
ATOM 657 C CA . LEU A 1 86 ? -5.853 9.143 11.284 1.00 79.19 86 LEU A CA 1
ATOM 658 C C . LEU A 1 86 ? -4.581 8.291 11.159 1.00 79.19 86 LEU A C 1
ATOM 660 O O . LEU A 1 86 ? -3.821 8.452 10.204 1.00 79.19 86 LEU A O 1
ATOM 664 N N . VAL A 1 87 ? -4.394 7.318 12.057 1.00 80.62 87 VAL A N 1
ATOM 665 C CA . VAL A 1 87 ? -3.266 6.371 12.006 1.00 80.62 87 VAL A CA 1
ATOM 666 C C . VAL A 1 87 ? -3.296 5.529 10.727 1.00 80.62 87 VAL A C 1
ATOM 668 O O . VAL A 1 87 ? -2.263 5.371 10.072 1.00 80.62 87 VAL A O 1
ATOM 671 N N . ALA A 1 88 ? -4.472 5.040 10.330 1.00 82.62 88 ALA A N 1
ATOM 672 C CA . ALA A 1 88 ? -4.708 4.340 9.070 1.00 82.62 88 ALA A CA 1
ATOM 673 C C . ALA A 1 88 ? -4.296 5.190 7.869 1.00 82.62 88 ALA A C 1
ATOM 675 O O . ALA A 1 88 ? -3.554 4.733 7.000 1.00 82.62 88 ALA A O 1
ATOM 676 N N . PHE A 1 89 ? -4.758 6.440 7.836 1.00 85.12 89 PHE A N 1
ATOM 677 C CA . PHE A 1 89 ? -4.498 7.356 6.740 1.00 85.12 89 PHE A CA 1
ATOM 678 C C . PHE A 1 89 ? -3.008 7.679 6.620 1.00 85.12 89 PHE A C 1
ATOM 680 O O . PHE A 1 89 ? -2.443 7.564 5.533 1.00 85.12 89 PHE A O 1
ATOM 687 N N . VAL A 1 90 ? -2.347 8.011 7.732 1.00 87.81 90 VAL A N 1
ATOM 688 C CA . VAL A 1 90 ? -0.906 8.300 7.754 1.00 87.81 90 VAL A CA 1
ATOM 689 C C . VAL A 1 90 ? -0.094 7.063 7.369 1.00 87.81 90 VAL A C 1
ATOM 691 O O . VAL A 1 90 ? 0.837 7.175 6.571 1.00 87.81 90 VAL A O 1
ATOM 694 N N . SER A 1 91 ? -0.465 5.878 7.858 1.00 88.06 91 SER A N 1
ATOM 695 C CA . SER A 1 91 ? 0.188 4.612 7.496 1.00 88.06 91 SER A CA 1
ATOM 696 C C . SER A 1 91 ? 0.049 4.309 6.003 1.00 88.06 91 SER A C 1
ATOM 698 O O . SER A 1 91 ? 1.048 4.058 5.325 1.00 88.06 91 SER A O 1
ATOM 700 N N . ALA A 1 92 ? -1.166 4.408 5.459 1.00 89.38 92 ALA A N 1
ATOM 701 C CA . ALA A 1 92 ? -1.428 4.203 4.038 1.00 89.38 92 ALA A CA 1
ATOM 702 C C . ALA A 1 92 ? -0.680 5.224 3.167 1.00 89.38 92 ALA A C 1
ATOM 704 O O . ALA A 1 92 ? -0.088 4.863 2.145 1.00 89.38 92 ALA A O 1
ATOM 705 N N . LEU A 1 93 ? -0.650 6.494 3.577 1.00 92.31 93 LEU A N 1
ATOM 706 C CA . LEU A 1 93 ? 0.078 7.544 2.871 1.00 92.31 93 LEU A CA 1
ATOM 707 C C . LEU A 1 93 ? 1.591 7.283 2.897 1.00 92.31 93 LEU A C 1
ATOM 709 O O . LEU A 1 93 ? 2.256 7.361 1.868 1.00 92.31 93 LEU A O 1
ATOM 713 N N . THR A 1 94 ? 2.137 6.892 4.044 1.00 92.00 94 THR A N 1
ATOM 714 C CA . THR A 1 94 ? 3.567 6.586 4.190 1.00 92.00 94 THR A CA 1
ATOM 715 C C . THR A 1 94 ? 3.974 5.407 3.304 1.00 92.00 94 THR A C 1
ATOM 717 O O . THR A 1 94 ? 4.957 5.486 2.561 1.00 92.00 94 THR A O 1
ATOM 720 N N . ALA A 1 95 ? 3.178 4.335 3.309 1.00 91.94 95 ALA A N 1
ATOM 721 C CA . ALA A 1 95 ? 3.400 3.152 2.484 1.00 91.94 95 ALA A CA 1
ATOM 722 C C . ALA A 1 95 ? 3.356 3.483 0.979 1.00 91.94 95 ALA A C 1
ATOM 724 O O . ALA A 1 95 ? 4.228 3.082 0.205 1.00 91.94 95 ALA A O 1
ATOM 725 N N . THR A 1 96 ? 2.381 4.289 0.556 1.00 93.06 96 THR A N 1
ATOM 726 C CA . THR A 1 96 ? 2.229 4.684 -0.855 1.00 93.06 96 THR A CA 1
ATOM 727 C C . THR A 1 96 ? 3.355 5.579 -1.340 1.00 93.06 96 THR A C 1
ATOM 729 O O . THR A 1 96 ? 3.900 5.340 -2.418 1.00 93.06 96 THR A O 1
ATOM 732 N N . LEU A 1 97 ? 3.756 6.573 -0.546 1.00 93.88 97 LEU A N 1
ATOM 733 C CA . LEU A 1 97 ? 4.884 7.441 -0.874 1.00 93.88 97 LEU A CA 1
ATOM 734 C C . LEU A 1 97 ? 6.187 6.645 -0.967 1.00 93.88 97 LEU A C 1
ATOM 736 O O . LEU A 1 97 ? 6.962 6.865 -1.896 1.00 93.88 97 LEU A O 1
ATOM 740 N N . THR A 1 98 ? 6.387 5.672 -0.075 1.00 92.81 98 THR A N 1
ATOM 741 C CA . THR A 1 98 ? 7.535 4.755 -0.122 1.00 92.81 98 THR A CA 1
ATOM 742 C C . THR A 1 98 ? 7.544 3.948 -1.421 1.00 92.81 98 THR A C 1
ATOM 744 O O . THR A 1 98 ? 8.548 3.937 -2.135 1.00 92.81 98 THR A O 1
ATOM 747 N N . ALA A 1 99 ? 6.416 3.328 -1.779 1.00 91.44 99 ALA A N 1
ATOM 748 C CA . ALA A 1 99 ? 6.294 2.565 -3.019 1.00 91.44 99 ALA A CA 1
ATOM 749 C C . ALA A 1 99 ? 6.572 3.435 -4.255 1.00 91.44 99 ALA A C 1
ATOM 751 O O . ALA A 1 99 ? 7.314 3.040 -5.151 1.00 91.44 99 ALA A O 1
ATOM 752 N N . ILE A 1 100 ? 6.043 4.659 -4.290 1.00 91.38 100 ILE A N 1
ATOM 753 C CA . ILE A 1 100 ? 6.255 5.592 -5.403 1.00 91.38 100 ILE A CA 1
ATOM 754 C C . ILE A 1 100 ? 7.710 6.045 -5.483 1.00 91.38 100 ILE A C 1
ATOM 756 O O . ILE A 1 100 ? 8.263 6.109 -6.581 1.00 91.38 100 ILE A O 1
ATOM 760 N N . ALA A 1 101 ? 8.330 6.366 -4.347 1.00 90.50 101 ALA A N 1
ATOM 761 C CA . ALA A 1 101 ? 9.731 6.758 -4.296 1.00 90.50 101 ALA A CA 1
ATOM 762 C C . ALA A 1 101 ? 10.612 5.645 -4.874 1.00 90.50 101 ALA A C 1
ATOM 764 O O . ALA A 1 101 ? 11.397 5.894 -5.787 1.00 90.50 101 ALA A O 1
ATOM 765 N N . VAL A 1 102 ? 10.409 4.402 -4.433 1.00 90.81 102 VAL A N 1
ATOM 766 C CA . VAL A 1 102 ? 11.168 3.248 -4.929 1.00 90.81 102 VAL A CA 1
ATOM 767 C C . VAL A 1 102 ? 10.874 2.966 -6.400 1.00 90.81 102 VAL A C 1
ATOM 769 O O . VAL A 1 102 ? 11.805 2.743 -7.172 1.00 90.81 102 VAL A O 1
ATOM 772 N N . ASN A 1 103 ? 9.614 3.049 -6.833 1.00 90.62 103 ASN A N 1
ATOM 773 C CA . ASN A 1 103 ? 9.254 2.895 -8.242 1.00 90.62 103 ASN A CA 1
ATOM 774 C C . ASN A 1 103 ? 9.987 3.926 -9.115 1.00 90.62 103 ASN A C 1
ATOM 776 O O . ASN A 1 103 ? 10.584 3.575 -10.127 1.00 90.62 103 ASN A O 1
ATOM 780 N N . ARG A 1 104 ? 10.028 5.195 -8.693 1.00 85.94 104 ARG A N 1
ATOM 781 C CA . ARG A 1 104 ? 10.724 6.264 -9.425 1.00 85.94 104 ARG A CA 1
ATOM 782 C C . ARG A 1 104 ? 12.243 6.112 -9.424 1.00 85.94 104 ARG A C 1
ATOM 784 O O . ARG A 1 104 ? 12.856 6.424 -10.437 1.00 85.94 104 ARG A O 1
ATOM 791 N N . LEU A 1 105 ? 12.831 5.652 -8.321 1.00 86.88 105 LEU A N 1
ATOM 792 C CA . LEU A 1 105 ? 14.277 5.437 -8.201 1.00 86.88 105 LEU A CA 1
ATOM 793 C C . LEU A 1 105 ? 14.767 4.250 -9.038 1.00 86.88 105 LEU A C 1
ATOM 795 O O . LEU A 1 105 ? 15.883 4.270 -9.545 1.00 86.88 105 LEU A O 1
ATOM 799 N N . THR A 1 106 ? 13.949 3.206 -9.157 1.00 84.44 106 THR A N 1
ATOM 800 C CA . THR A 1 106 ? 14.347 1.936 -9.787 1.00 84.44 106 THR A CA 1
ATOM 801 C C . THR A 1 106 ? 14.044 1.878 -11.278 1.00 84.44 106 THR A C 1
ATOM 803 O O . THR A 1 106 ? 14.574 1.017 -11.984 1.00 84.44 106 THR A O 1
ATOM 806 N N . LEU A 1 107 ? 13.209 2.786 -11.781 1.00 80.31 107 LEU A N 1
ATOM 807 C CA . LEU A 1 107 ? 12.948 2.894 -13.207 1.00 80.31 107 LEU A CA 1
ATOM 808 C C . LEU A 1 107 ? 14.121 3.580 -13.912 1.00 80.31 107 LEU A C 1
ATOM 810 O O . LEU A 1 107 ? 14.576 4.628 -13.448 1.00 80.31 107 LEU A O 1
ATOM 814 N N . PRO A 1 108 ? 14.607 3.024 -15.039 1.00 67.00 108 PRO A N 1
ATOM 815 C CA . PRO A 1 108 ? 15.656 3.670 -15.812 1.00 67.00 108 PRO A CA 1
ATOM 816 C C . PRO A 1 108 ? 15.194 5.077 -16.191 1.00 67.00 108 PRO A C 1
ATOM 818 O O . PRO A 1 108 ? 14.049 5.266 -16.615 1.00 67.00 108 PRO A O 1
ATOM 821 N N . SER A 1 109 ? 16.072 6.069 -16.009 1.00 59.09 109 SER A N 1
ATOM 822 C CA . SER A 1 109 ? 15.778 7.419 -16.471 1.00 59.09 109 SER A CA 1
ATOM 823 C C . SER A 1 109 ? 15.484 7.344 -17.965 1.00 59.09 109 SER A C 1
ATOM 825 O O . SER A 1 109 ? 16.190 6.663 -18.714 1.00 59.09 109 SER A O 1
ATOM 827 N N . GLU A 1 110 ? 14.414 8.002 -18.408 1.00 58.72 110 GLU A N 1
ATOM 828 C CA . GLU A 1 110 ? 14.246 8.281 -19.827 1.00 58.72 110 GLU A CA 1
ATOM 829 C C . GLU A 1 110 ? 15.486 9.080 -20.236 1.00 58.72 110 GLU A C 1
ATOM 831 O O . GLU A 1 110 ? 15.583 10.276 -19.954 1.00 58.72 110 GLU A O 1
ATOM 836 N N . ARG A 1 111 ? 16.496 8.406 -20.806 1.00 52.75 111 ARG A N 1
ATOM 837 C CA . ARG A 1 111 ? 17.627 9.076 -21.440 1.00 52.75 111 ARG A CA 1
ATOM 838 C C . ARG A 1 111 ? 16.996 10.001 -22.467 1.00 52.75 111 ARG A C 1
ATOM 840 O O . ARG A 1 111 ? 16.474 9.534 -23.476 1.00 52.75 111 ARG A O 1
ATOM 847 N N . LYS A 1 112 ? 16.995 11.305 -22.179 1.00 52.41 112 LYS A N 1
ATOM 848 C CA . LYS A 1 112 ? 16.675 12.348 -23.149 1.00 52.41 112 LYS A CA 1
ATOM 849 C C . LYS A 1 112 ? 17.598 12.120 -24.340 1.00 52.41 112 LYS A C 1
ATOM 851 O O . LYS A 1 112 ? 18.756 12.520 -24.311 1.00 52.41 112 LYS A O 1
ATOM 856 N N . ASN A 1 113 ? 17.083 11.484 -25.383 1.00 50.06 113 ASN A N 1
ATOM 857 C CA . ASN A 1 113 ? 17.813 11.159 -26.606 1.00 50.06 113 ASN A CA 1
ATOM 858 C C . ASN A 1 113 ? 18.114 12.409 -27.469 1.00 50.06 113 ASN A C 1
ATOM 860 O O . ASN A 1 113 ? 18.418 12.288 -28.647 1.00 50.06 113 ASN A O 1
ATOM 864 N N . ASN A 1 114 ? 18.041 13.613 -26.887 1.00 53.06 114 ASN A N 1
ATOM 865 C CA . ASN A 1 114 ? 18.120 14.899 -27.585 1.00 53.06 114 ASN A CA 1
ATOM 866 C C . ASN A 1 114 ? 19.410 15.685 -27.287 1.00 53.06 114 ASN A C 1
ATOM 868 O O . ASN A 1 114 ? 19.467 16.872 -27.581 1.00 53.06 114 ASN A O 1
ATOM 872 N N . GLN A 1 115 ? 20.439 15.073 -26.690 1.00 54.59 115 GLN A N 1
ATOM 873 C CA . GLN A 1 115 ? 21.705 15.769 -26.384 1.00 54.59 115 GLN A CA 1
ATOM 874 C C . GLN A 1 115 ? 22.859 15.474 -27.360 1.00 54.59 115 GLN A C 1
ATOM 876 O O . GLN A 1 115 ? 23.957 15.971 -27.143 1.00 54.59 115 GLN A O 1
ATOM 881 N N . TYR A 1 116 ? 22.619 14.743 -28.457 1.00 55.72 116 TYR A N 1
ATOM 882 C CA . TYR A 1 116 ? 23.636 14.471 -29.490 1.00 55.72 116 TYR A CA 1
ATOM 883 C C . TYR A 1 116 ? 23.144 14.738 -30.919 1.00 55.72 116 TYR A C 1
ATOM 885 O O . TYR A 1 116 ? 23.415 13.960 -31.828 1.00 55.72 116 TYR A O 1
ATOM 893 N N . ILE A 1 117 ? 22.426 15.840 -31.140 1.00 54.34 117 ILE A N 1
ATOM 894 C CA . ILE A 1 117 ? 22.321 16.415 -32.488 1.00 54.34 117 ILE A CA 1
ATOM 895 C C . ILE A 1 117 ? 23.147 17.697 -32.459 1.00 54.34 117 ILE A C 1
ATOM 897 O O . ILE A 1 117 ? 22.661 18.766 -32.098 1.00 54.34 117 ILE A O 1
ATOM 901 N N . ALA A 1 118 ? 24.440 17.521 -32.719 1.00 50.25 118 ALA A N 1
ATOM 902 C CA . ALA A 1 118 ? 25.373 18.600 -33.001 1.00 50.25 118 ALA A CA 1
ATOM 903 C C . ALA A 1 118 ? 25.051 19.207 -34.379 1.00 50.25 118 ALA A C 1
ATOM 905 O O . ALA A 1 118 ? 24.748 18.441 -35.299 1.00 50.25 118 ALA A O 1
ATOM 906 N N . PRO A 1 119 ? 25.116 20.535 -34.556 1.00 56.69 119 PRO A N 1
ATOM 907 C CA . PRO A 1 119 ? 25.640 21.111 -35.785 1.00 56.69 119 PRO A CA 1
ATOM 908 C C . PRO A 1 119 ? 27.174 21.040 -35.813 1.00 56.69 119 PRO A C 1
ATOM 910 O O . PRO A 1 119 ? 27.801 21.201 -34.737 1.00 56.69 119 PRO A O 1
#

Sequence (119 aa):
MNNPVVSFLLSLIFFGFAFGLEGTALLFTFSALAGLLPRRRL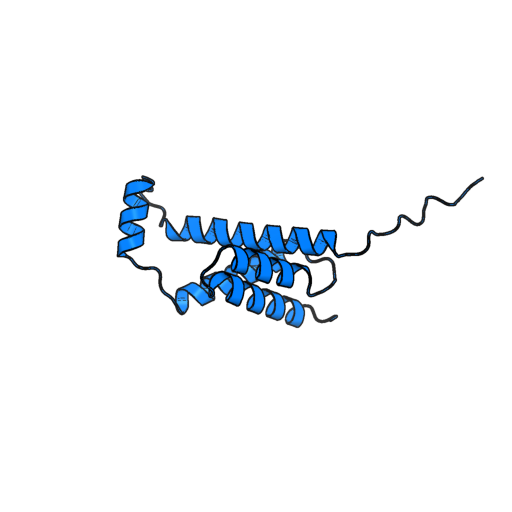HFSHYFGASALALVGMFLIFPPNDLLSDLLAEVLGLGSVHPFILVAFVSALTATLTAIAVNRLTLPSERKNNQYIAP

Secondary structure (DSSP, 8-state):
---HHHHHHHHHHHHHHHHHSS-HHHHHHHHHHHHHSS-S---HHHHHHHHHHHHHHHHHHSPPPHHHHHHHHHHHT-SSS-HHHHHHHHHHHHHHHHHHHHHHHHSPP---TTS----

pLDDT: mean 81.01, std 12.33, range [50.06, 94.25]